Protein AF-A0A844ELM6-F1 (afdb_monomer_lite)

Foldseek 3Di:
DDDDDPALVVVLVVVVVVVVVVVVVPADQKAKEKEFLADPQLVVQLLVQLLVQCVVVLVQADPVCNVCNVVPNLVLLVDPPPSSVVSCVPGDFSLVSHDPVLVVSQVVNVVVCVVVVNDHHYDSSDDDPDPQFGRMWMFIWGQDVVQPHDTDGPDIDGDGVPPD

Radius of gyration: 16.79 Å; chains: 1; bounding box: 33×38×48 Å

Structure (mmCIF, N/CA/C/O backbone):
data_AF-A0A844ELM6-F1
#
_entry.id   AF-A0A844ELM6-F1
#
loop_
_atom_site.group_PDB
_atom_site.id
_atom_site.type_symbol
_atom_site.label_atom_id
_atom_site.label_alt_id
_atom_site.label_comp_id
_atom_site.label_asym_id
_atom_site.label_entity_id
_atom_site.label_seq_id
_atom_site.pdbx_PDB_ins_code
_atom_site.Cartn_x
_atom_site.Cartn_y
_atom_site.Cartn_z
_atom_site.occupancy
_atom_site.B_iso_or_equiv
_atom_site.auth_seq_id
_atom_site.auth_comp_id
_atom_site.auth_asym_id
_atom_site.auth_atom_id
_atom_site.pdbx_PDB_model_num
ATOM 1 N N . GLU A 1 1 ? 5.818 1.368 15.973 1.00 91.50 1 GLU A N 1
ATOM 2 C CA . GLU A 1 1 ? 6.699 0.419 15.269 1.00 91.50 1 GLU A CA 1
ATOM 3 C C . GLU A 1 1 ? 6.812 -0.878 16.032 1.00 91.50 1 GLU A C 1
ATOM 5 O O . GLU A 1 1 ? 6.956 -0.844 17.252 1.00 91.50 1 GLU A O 1
ATOM 10 N N . ALA A 1 2 ? 6.745 -1.992 15.310 1.00 94.50 2 ALA A N 1
ATOM 11 C CA . ALA A 1 2 ? 6.923 -3.329 15.852 1.00 94.50 2 ALA A CA 1
ATOM 12 C C . ALA A 1 2 ? 7.976 -4.074 15.019 1.00 94.50 2 ALA A C 1
ATOM 14 O O . ALA A 1 2 ? 7.950 -4.029 13.792 1.00 94.50 2 ALA A O 1
ATOM 15 N N . PHE A 1 3 ? 8.928 -4.725 15.690 1.00 94.00 3 PHE A N 1
ATOM 16 C CA . PHE A 1 3 ? 10.085 -5.367 15.063 1.00 94.00 3 PHE A CA 1
ATOM 17 C C . PHE A 1 3 ? 10.202 -6.830 15.493 1.00 94.00 3 PHE A C 1
ATOM 19 O O . PHE A 1 3 ? 9.781 -7.196 16.588 1.00 94.00 3 PHE A O 1
ATOM 26 N N . GLY A 1 4 ? 10.845 -7.651 14.659 1.00 90.00 4 GLY A N 1
ATOM 27 C CA . GLY A 1 4 ? 11.241 -9.016 15.024 1.00 90.00 4 GLY A CA 1
ATOM 28 C C . GLY A 1 4 ? 10.215 -10.113 14.729 1.00 90.00 4 GLY A C 1
ATOM 29 O O . GLY A 1 4 ? 10.443 -11.251 15.129 1.00 90.00 4 GLY A O 1
ATOM 30 N N . SER A 1 5 ? 9.123 -9.814 14.015 1.00 93.81 5 SER A N 1
ATOM 31 C CA . SER A 1 5 ? 8.177 -10.827 13.533 1.00 93.81 5 SER A CA 1
ATOM 32 C C . SER A 1 5 ? 7.710 -10.551 12.099 1.00 93.81 5 SER A C 1
ATOM 34 O O . SER A 1 5 ? 7.393 -9.419 11.721 1.00 93.81 5 SER A O 1
ATOM 36 N N . ASN A 1 6 ? 7.663 -11.622 11.305 1.00 94.12 6 ASN A N 1
ATOM 37 C CA . ASN A 1 6 ? 7.143 -11.624 9.937 1.00 94.12 6 ASN A CA 1
ATOM 38 C C . ASN A 1 6 ? 5.677 -12.058 9.859 1.00 94.12 6 ASN A C 1
ATOM 40 O O . ASN A 1 6 ? 5.120 -12.092 8.769 1.00 94.12 6 ASN A O 1
ATOM 44 N N . GLU A 1 7 ? 5.062 -12.373 10.997 1.00 97.00 7 GLU A N 1
ATOM 45 C CA . GLU A 1 7 ? 3.704 -12.897 11.029 1.00 97.00 7 GLU A CA 1
ATOM 46 C C . GLU A 1 7 ? 2.670 -11.797 10.711 1.00 97.00 7 GLU A C 1
ATOM 48 O O . GLU A 1 7 ? 2.785 -10.680 11.235 1.00 97.00 7 GLU A O 1
ATOM 53 N N . PRO A 1 8 ? 1.649 -12.088 9.883 1.00 98.00 8 PRO A N 1
ATOM 54 C CA . PRO A 1 8 ? 0.579 -11.148 9.525 1.00 98.00 8 PRO A CA 1
ATOM 55 C C . PRO A 1 8 ? -0.249 -10.678 10.728 1.00 98.00 8 PRO A C 1
ATOM 57 O O . PRO A 1 8 ? -0.852 -9.608 10.678 1.00 98.00 8 PRO A O 1
ATOM 60 N N . GLU A 1 9 ? -0.257 -11.435 11.825 1.00 98.25 9 GLU A N 1
ATOM 61 C CA . GLU A 1 9 ? -0.855 -11.050 13.104 1.00 98.25 9 GLU A CA 1
ATOM 62 C C . GLU A 1 9 ? -0.311 -9.711 13.611 1.00 98.25 9 GLU A C 1
ATOM 64 O O . GLU A 1 9 ? -1.079 -8.907 14.136 1.00 98.25 9 GLU A O 1
ATOM 69 N N . LEU A 1 10 ? 0.984 -9.441 13.412 1.00 98.06 10 LEU A N 1
ATOM 70 C CA . LEU A 1 10 ? 1.594 -8.181 13.834 1.00 98.06 10 LEU A CA 1
ATOM 71 C C . LEU A 1 10 ? 1.064 -6.995 13.018 1.00 98.06 10 LEU A C 1
ATOM 73 O O . LEU A 1 10 ? 0.853 -5.912 13.560 1.00 98.06 10 LEU A O 1
ATOM 77 N N . ASP A 1 11 ? 0.817 -7.202 11.722 1.00 98.38 11 ASP A N 1
ATOM 78 C CA . ASP A 1 11 ? 0.263 -6.173 10.837 1.00 98.38 11 ASP A CA 1
ATOM 79 C C . ASP A 1 11 ? -1.132 -5.772 11.334 1.00 98.38 11 ASP A C 1
ATOM 81 O O . ASP A 1 11 ? -1.448 -4.589 11.459 1.00 98.38 11 ASP A O 1
ATOM 85 N N . VAL A 1 12 ? -1.947 -6.775 11.675 1.00 98.62 12 VAL A N 1
ATOM 86 C CA . VAL A 1 12 ? -3.312 -6.587 12.174 1.00 98.62 12 VAL A CA 1
ATOM 87 C C . VAL A 1 12 ? -3.321 -5.971 13.568 1.00 98.62 12 VAL A C 1
ATOM 89 O O . VAL A 1 12 ? -4.140 -5.093 13.821 1.00 98.62 12 VAL A O 1
ATOM 92 N N . GLU A 1 13 ? -2.413 -6.375 14.458 1.00 98.38 13 GLU A N 1
ATOM 93 C CA . GLU A 1 13 ? -2.281 -5.786 15.795 1.00 98.38 13 GLU A CA 1
ATOM 94 C C . GLU A 1 13 ? -1.995 -4.279 15.715 1.00 98.38 13 GLU A C 1
ATOM 96 O O . GLU A 1 13 ? -2.660 -3.484 16.382 1.00 98.38 13 GLU A O 1
ATOM 101 N N . VAL A 1 14 ? -1.060 -3.868 14.851 1.00 98.19 14 VAL A N 1
ATOM 102 C CA . VAL A 1 14 ? -0.720 -2.449 14.656 1.00 98.19 14 VAL A CA 1
ATOM 103 C C . VAL A 1 14 ? -1.897 -1.667 14.069 1.00 98.19 14 VAL A C 1
ATOM 105 O O . VAL A 1 14 ? -2.185 -0.561 14.535 1.00 98.19 14 VAL A O 1
ATOM 108 N N . ILE A 1 15 ? -2.601 -2.236 13.086 1.00 98.50 15 ILE A N 1
ATOM 109 C CA . ILE A 1 15 ? -3.805 -1.627 12.499 1.00 98.50 15 ILE A CA 1
ATOM 110 C C . ILE A 1 15 ? -4.903 -1.467 13.558 1.00 98.50 15 ILE A C 1
ATOM 112 O O . ILE A 1 15 ? -5.459 -0.379 13.707 1.00 98.50 15 ILE A O 1
ATOM 116 N N . ALA A 1 16 ? -5.197 -2.529 14.311 1.00 98.31 16 ALA A N 1
ATOM 117 C CA . ALA A 1 16 ? -6.230 -2.535 15.341 1.00 98.31 16 ALA A CA 1
ATOM 118 C C . ALA A 1 16 ? -5.924 -1.517 16.445 1.00 98.31 16 ALA A C 1
ATOM 120 O O . ALA A 1 16 ? -6.804 -0.750 16.826 1.00 98.31 16 ALA A O 1
ATOM 121 N N . MET A 1 17 ? -4.669 -1.444 16.896 1.00 98.19 17 MET A N 1
ATOM 122 C CA . MET A 1 17 ? -4.220 -0.447 17.868 1.00 98.19 17 MET A CA 1
ATOM 123 C C . MET A 1 17 ? -4.392 0.986 17.342 1.00 98.19 17 MET A C 1
ATOM 125 O O . MET A 1 17 ? -4.823 1.863 18.088 1.00 98.19 17 MET A O 1
ATOM 129 N N . GLY A 1 18 ? -4.079 1.240 16.066 1.00 97.69 18 GLY A N 1
ATOM 130 C CA . GLY A 1 18 ? -4.280 2.552 15.445 1.00 97.69 18 GLY A CA 1
ATOM 131 C C . GLY A 1 18 ? -5.758 2.947 15.357 1.00 97.69 18 GLY A C 1
ATOM 132 O O . GLY A 1 18 ? -6.116 4.073 15.705 1.00 97.69 18 GLY A O 1
ATOM 133 N N . MET A 1 19 ? -6.615 2.012 14.939 1.00 97.50 19 MET A N 1
ATOM 134 C CA . MET A 1 19 ? -8.067 2.208 14.871 1.00 97.50 19 MET A CA 1
ATOM 135 C C . MET A 1 19 ? -8.665 2.480 16.256 1.00 97.50 19 MET A C 1
ATOM 137 O O . MET A 1 19 ? -9.373 3.473 16.427 1.00 97.50 19 MET A O 1
ATOM 141 N N . ASP A 1 20 ? -8.339 1.642 17.244 1.00 96.88 20 ASP A N 1
ATOM 142 C CA . ASP A 1 20 ? -8.828 1.764 18.622 1.00 96.88 20 ASP A CA 1
ATOM 143 C C . ASP A 1 20 ? -8.391 3.090 19.257 1.00 96.88 20 ASP A C 1
ATOM 145 O O . ASP A 1 20 ? -9.209 3.805 19.832 1.00 96.88 20 ASP A O 1
ATOM 149 N N . LEU A 1 21 ? -7.131 3.493 19.063 1.00 97.25 21 LEU A N 1
ATOM 150 C CA . LEU A 1 21 ? -6.618 4.767 19.567 1.00 97.25 21 LEU A CA 1
ATOM 151 C C . LEU A 1 21 ? -7.408 5.966 19.019 1.00 97.25 21 LEU A C 1
ATOM 153 O O . LEU A 1 21 ? -7.778 6.867 19.773 1.00 97.25 21 LEU A O 1
ATOM 157 N N . LEU A 1 22 ? -7.669 5.994 17.710 1.00 95.81 22 LEU A N 1
ATOM 158 C CA . LEU A 1 22 ? -8.409 7.090 17.077 1.00 95.81 22 LEU A CA 1
ATOM 159 C C . LEU A 1 22 ? -9.872 7.122 17.540 1.00 95.81 22 LEU A C 1
ATOM 161 O O . LEU A 1 22 ? -10.398 8.199 17.838 1.00 95.81 22 LEU A O 1
ATOM 165 N N . GLN A 1 23 ? -10.507 5.957 17.676 1.00 94.50 23 GLN A N 1
ATOM 166 C CA . GLN A 1 23 ? -11.856 5.841 18.239 1.00 94.50 23 GLN A CA 1
ATOM 167 C C . GLN A 1 23 ? -11.906 6.292 19.702 1.00 94.50 23 GLN A C 1
ATOM 169 O O . GLN A 1 23 ? -12.837 6.996 20.098 1.00 94.50 23 GLN A O 1
ATOM 174 N N . HIS A 1 24 ? -10.880 5.968 20.492 1.00 95.94 24 HIS A N 1
ATOM 175 C CA . HIS A 1 24 ? -10.758 6.397 21.884 1.00 95.94 24 HIS A CA 1
ATOM 176 C C . HIS A 1 24 ? -10.699 7.925 22.023 1.00 95.94 24 HIS A C 1
ATOM 178 O O . HIS A 1 24 ? -11.237 8.487 22.978 1.00 95.94 24 HIS A O 1
ATOM 184 N N . PHE A 1 25 ? -10.105 8.618 21.047 1.00 95.00 25 PHE A N 1
ATOM 185 C CA . PHE A 1 25 ? -10.117 10.083 20.975 1.00 95.00 25 PHE A CA 1
ATOM 186 C C . PHE A 1 25 ? -11.417 10.679 20.404 1.00 95.00 25 PHE A C 1
ATOM 188 O O . PHE A 1 25 ? -11.527 11.900 20.282 1.00 95.00 25 PHE A O 1
ATOM 195 N N . GLY A 1 26 ? -12.419 9.851 20.101 1.00 92.00 26 GLY A N 1
ATOM 196 C CA . GLY A 1 26 ? -13.757 10.280 19.694 1.00 92.00 26 GLY A CA 1
ATOM 197 C C . GLY A 1 26 ? -13.973 10.398 18.184 1.00 92.00 26 GLY A C 1
ATOM 198 O O . GLY A 1 26 ? -14.994 10.948 17.768 1.00 92.00 26 GLY A O 1
ATOM 199 N N . LEU A 1 27 ? -13.054 9.897 17.351 1.00 91.62 27 LEU A N 1
ATOM 200 C CA . LEU A 1 27 ? -13.269 9.834 15.904 1.00 91.62 27 LEU A CA 1
ATOM 201 C C . LEU A 1 27 ? -14.184 8.645 15.575 1.00 91.62 27 LEU A C 1
ATOM 203 O O . LEU A 1 27 ? -13.918 7.521 15.990 1.00 91.62 27 LEU A O 1
ATOM 207 N N . SER A 1 28 ? -15.266 8.891 14.837 1.00 82.44 28 SER A N 1
ATOM 208 C CA . SER A 1 28 ? -16.305 7.885 14.548 1.00 82.44 28 SER A CA 1
ATOM 209 C C . SER A 1 28 ? -16.400 7.508 13.068 1.00 82.44 28 SER A C 1
ATOM 211 O O . SER A 1 28 ? -16.581 6.333 12.764 1.00 82.44 28 SER A O 1
ATOM 213 N N . ASP A 1 29 ? -16.187 8.455 12.153 1.00 91.38 29 ASP A N 1
ATOM 214 C CA . ASP A 1 29 ? -16.257 8.224 10.702 1.00 91.38 29 ASP A CA 1
ATOM 215 C C . ASP A 1 29 ? -14.901 7.788 10.124 1.00 91.38 29 ASP A C 1
ATOM 217 O O . ASP A 1 29 ? -14.320 8.447 9.258 1.00 91.38 29 ASP A O 1
ATOM 221 N N . LEU A 1 30 ? -14.377 6.677 10.651 1.00 95.62 30 LEU A N 1
ATOM 222 C CA . LEU A 1 30 ? -13.109 6.090 10.221 1.00 95.62 30 LEU A CA 1
ATOM 223 C C . LEU A 1 30 ? -13.313 5.020 9.145 1.00 95.62 30 LEU A C 1
ATOM 225 O O . LEU A 1 30 ? -14.194 4.168 9.258 1.00 95.62 30 LEU A O 1
ATOM 229 N N . ARG A 1 31 ? -12.440 5.019 8.136 1.00 97.19 31 ARG A N 1
ATOM 230 C CA . ARG A 1 31 ? -12.340 3.973 7.112 1.00 97.19 31 ARG A CA 1
ATOM 231 C C . ARG A 1 31 ? -10.918 3.439 7.071 1.00 97.19 31 ARG A C 1
ATOM 233 O O . ARG A 1 31 ? -9.984 4.205 6.863 1.00 97.19 31 ARG A O 1
ATOM 240 N N . LEU A 1 32 ? -10.766 2.132 7.244 1.00 98.44 32 LEU A N 1
ATOM 241 C CA . LEU A 1 32 ? -9.505 1.444 7.001 1.00 98.44 32 LEU A CA 1
ATOM 242 C C . LEU A 1 32 ? -9.416 1.064 5.520 1.00 98.44 32 LEU A C 1
ATOM 244 O O . LEU A 1 32 ? -10.304 0.393 4.993 1.00 98.44 32 LEU A O 1
ATOM 248 N N . GLU A 1 33 ? -8.326 1.447 4.875 1.00 98.19 33 GLU A N 1
ATOM 249 C CA . GLU A 1 33 ? -7.945 0.969 3.552 1.00 98.19 33 GLU A CA 1
ATOM 250 C C . GLU A 1 33 ? -6.669 0.151 3.651 1.00 98.19 33 GLU A C 1
ATOM 252 O O . GLU A 1 33 ? -5.739 0.523 4.368 1.00 98.19 33 GLU A O 1
ATOM 257 N N . ILE A 1 34 ? -6.628 -0.977 2.947 1.00 98.19 34 ILE A N 1
ATOM 258 C CA . ILE A 1 34 ? -5.483 -1.885 2.939 1.00 98.19 34 ILE A CA 1
ATOM 259 C C . ILE A 1 34 ? -5.082 -2.247 1.512 1.00 98.19 34 ILE A C 1
ATOM 261 O O . ILE A 1 34 ? -5.909 -2.313 0.605 1.00 98.19 34 ILE A O 1
ATOM 265 N N . ASN A 1 35 ? -3.802 -2.550 1.336 1.00 96.50 35 ASN A N 1
ATOM 266 C CA . ASN A 1 35 ? -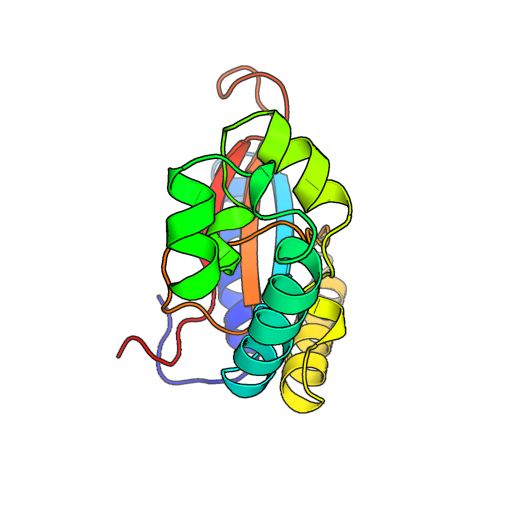3.250 -3.137 0.121 1.00 96.50 35 ASN A CA 1
ATOM 267 C C . ASN A 1 35 ? -2.047 -4.018 0.488 1.00 96.50 35 ASN A C 1
ATOM 269 O O . ASN A 1 35 ? -1.586 -4.019 1.635 1.00 96.50 35 ASN A O 1
ATOM 273 N N . SER A 1 36 ? -1.521 -4.761 -0.482 1.00 96.56 36 SER A N 1
ATOM 274 C CA . SER A 1 36 ? -0.270 -5.498 -0.341 1.00 96.56 36 SER A CA 1
ATOM 275 C C . SER A 1 36 ? 0.676 -5.163 -1.480 1.00 96.56 36 SER A C 1
ATOM 277 O O . SER A 1 36 ? 0.331 -5.321 -2.646 1.00 96.56 36 SER A O 1
ATOM 279 N N . LEU A 1 37 ? 1.904 -4.774 -1.141 1.00 94.12 37 LEU A N 1
ATOM 280 C CA . LEU A 1 37 ? 2.983 -4.619 -2.114 1.00 94.12 37 LEU A CA 1
ATOM 281 C C . LEU A 1 37 ? 3.718 -5.932 -2.405 1.00 94.12 37 LEU A C 1
ATOM 283 O O . LEU A 1 37 ? 4.663 -5.941 -3.188 1.00 94.12 37 LEU A O 1
ATOM 287 N N . GLY A 1 38 ? 3.320 -7.027 -1.751 1.00 94.88 38 GLY A N 1
ATOM 288 C CA . GLY A 1 38 ? 4.017 -8.305 -1.816 1.00 94.88 38 GLY A CA 1
ATOM 289 C C . GLY A 1 38 ? 5.486 -8.224 -1.404 1.00 94.88 38 GLY A C 1
ATOM 290 O O . GLY A 1 38 ? 5.963 -7.240 -0.833 1.00 94.88 38 GLY A O 1
ATOM 291 N N . ASP A 1 39 ? 6.211 -9.298 -1.672 1.00 94.31 39 ASP A N 1
ATOM 292 C CA . ASP A 1 39 ? 7.652 -9.363 -1.470 1.00 94.31 39 ASP A CA 1
ATOM 293 C C . ASP A 1 39 ? 8.436 -8.816 -2.678 1.00 94.31 39 ASP A C 1
ATOM 295 O O . ASP A 1 39 ? 7.883 -8.298 -3.650 1.00 94.31 39 ASP A O 1
ATOM 299 N N . LYS A 1 40 ? 9.767 -8.949 -2.638 1.00 92.56 40 LYS A N 1
ATOM 300 C CA . LYS A 1 40 ? 10.627 -8.492 -3.734 1.00 92.56 40 LYS A CA 1
ATOM 301 C C . LYS A 1 40 ? 10.276 -9.162 -5.070 1.00 92.56 40 LYS A C 1
ATOM 303 O O . LYS A 1 40 ? 10.248 -8.474 -6.083 1.00 92.56 40 LYS A O 1
ATOM 308 N N . ALA A 1 41 ? 10.010 -10.468 -5.081 1.00 94.81 41 ALA A N 1
ATOM 309 C CA . ALA A 1 41 ? 9.702 -11.191 -6.313 1.00 94.81 41 ALA A CA 1
ATOM 310 C C . ALA A 1 41 ? 8.377 -10.714 -6.930 1.00 94.81 41 ALA A C 1
ATOM 312 O O . ALA A 1 41 ? 8.313 -10.472 -8.134 1.00 94.81 41 ALA A O 1
ATOM 313 N N . SER A 1 42 ? 7.357 -10.504 -6.093 1.00 95.69 42 SER A N 1
ATOM 314 C CA . SER A 1 42 ? 6.062 -9.945 -6.501 1.00 95.69 42 SER A CA 1
ATOM 315 C C . SER A 1 42 ? 6.231 -8.535 -7.079 1.00 95.69 42 SER A C 1
ATOM 317 O O . SER A 1 42 ? 5.715 -8.224 -8.153 1.00 95.69 42 SER A O 1
ATOM 319 N N . ARG A 1 43 ? 7.038 -7.691 -6.418 1.00 91.88 43 ARG A N 1
ATOM 320 C CA . ARG A 1 43 ? 7.352 -6.334 -6.895 1.00 91.88 43 ARG A CA 1
ATOM 321 C C . ARG A 1 43 ? 8.125 -6.334 -8.207 1.00 91.88 43 ARG A C 1
ATOM 323 O O . ARG A 1 43 ? 7.839 -5.495 -9.054 1.00 91.88 43 ARG A O 1
ATOM 330 N N . ASP A 1 44 ? 9.088 -7.234 -8.385 1.00 92.94 44 ASP A N 1
ATOM 331 C CA . ASP A 1 44 ? 9.853 -7.346 -9.631 1.00 92.94 44 ASP A CA 1
ATOM 332 C C . ASP A 1 44 ? 8.933 -7.764 -10.797 1.00 92.94 44 ASP A C 1
ATOM 334 O O . ASP A 1 44 ? 9.001 -7.170 -11.874 1.00 92.94 44 ASP A O 1
ATOM 338 N N . ALA A 1 45 ? 8.030 -8.729 -10.572 1.00 96.00 45 ALA A N 1
ATOM 339 C CA . ALA A 1 45 ? 7.048 -9.161 -11.569 1.00 96.00 45 ALA A CA 1
ATOM 340 C C . ALA A 1 45 ? 6.074 -8.032 -11.941 1.00 96.00 45 ALA A C 1
ATOM 342 O O . ALA A 1 45 ? 5.867 -7.745 -13.121 1.00 96.00 45 ALA A O 1
ATOM 343 N N . TYR A 1 46 ? 5.538 -7.336 -10.938 1.00 94.38 46 TYR A N 1
ATOM 344 C CA . TYR A 1 46 ? 4.647 -6.201 -11.154 1.00 94.38 46 TYR A CA 1
ATOM 345 C C . TYR A 1 46 ? 5.348 -5.023 -11.839 1.00 94.38 46 TYR A C 1
ATOM 347 O O . TYR A 1 46 ? 4.783 -4.380 -12.721 1.00 94.38 46 TYR A O 1
ATOM 355 N N . ARG A 1 47 ? 6.611 -4.759 -11.485 1.00 93.25 47 ARG A N 1
ATOM 356 C CA . ARG A 1 47 ? 7.434 -3.733 -12.135 1.00 93.25 47 ARG A CA 1
ATOM 357 C C . ARG A 1 47 ? 7.529 -3.985 -13.637 1.00 93.25 47 ARG A C 1
ATOM 359 O O . ARG A 1 47 ? 7.386 -3.037 -14.403 1.00 93.25 47 ARG A O 1
ATOM 366 N N . GLN A 1 48 ? 7.778 -5.230 -14.045 1.00 95.62 48 GLN A N 1
ATOM 367 C CA . GLN A 1 48 ? 7.838 -5.576 -15.463 1.00 95.62 48 GLN A CA 1
ATOM 368 C C . GLN A 1 48 ? 6.481 -5.369 -16.138 1.00 95.62 48 GLN A C 1
ATOM 370 O O . GLN A 1 48 ? 6.426 -4.729 -17.179 1.00 95.62 48 GLN A O 1
ATOM 375 N N . ALA A 1 49 ? 5.389 -5.803 -15.506 1.00 95.75 49 ALA A N 1
ATOM 376 C CA . ALA A 1 49 ? 4.044 -5.602 -16.040 1.00 95.75 49 ALA A CA 1
ATOM 377 C C . ALA A 1 49 ? 3.674 -4.120 -16.218 1.00 95.75 49 ALA A C 1
ATOM 379 O O . ALA A 1 49 ? 3.056 -3.756 -17.215 1.00 95.75 49 ALA A O 1
ATOM 380 N N . LEU A 1 50 ? 4.079 -3.254 -15.283 1.00 94.25 50 LEU A N 1
ATOM 381 C CA . LEU A 1 50 ? 3.897 -1.808 -15.417 1.00 94.25 50 LEU A CA 1
ATOM 382 C C . LEU A 1 50 ? 4.712 -1.227 -16.572 1.00 94.25 50 LEU A C 1
ATOM 384 O O . LEU A 1 50 ? 4.209 -0.360 -17.278 1.00 94.25 50 LEU A O 1
ATOM 388 N N . ILE A 1 51 ? 5.951 -1.685 -16.768 1.00 95.69 51 ILE A N 1
ATOM 389 C CA . ILE A 1 51 ? 6.771 -1.259 -17.909 1.00 95.69 51 ILE A CA 1
ATOM 390 C C . ILE A 1 51 ? 6.104 -1.694 -19.214 1.00 95.69 51 ILE A C 1
ATOM 392 O O . ILE A 1 51 ? 5.870 -0.854 -20.073 1.00 95.69 51 ILE A O 1
ATOM 396 N N . ASP A 1 52 ? 5.708 -2.962 -19.320 1.00 97.19 52 ASP A N 1
ATOM 397 C CA . ASP A 1 52 ? 5.050 -3.505 -20.513 1.00 97.19 52 ASP A CA 1
ATOM 398 C C . ASP A 1 52 ? 3.732 -2.772 -20.832 1.00 97.19 52 ASP A C 1
ATOM 400 O O . ASP A 1 52 ? 3.387 -2.594 -22.001 1.00 97.19 52 ASP A O 1
ATOM 404 N N . TYR A 1 53 ? 3.005 -2.325 -19.801 1.00 96.94 53 TYR A N 1
ATOM 405 C CA . TYR A 1 53 ? 1.776 -1.540 -19.942 1.00 96.94 53 TYR A CA 1
ATOM 406 C C . TYR A 1 53 ? 2.034 -0.081 -20.353 1.00 96.94 53 TYR A C 1
ATOM 408 O O . TYR A 1 53 ? 1.308 0.455 -21.188 1.00 96.94 53 TYR A O 1
ATOM 416 N N . LEU A 1 54 ? 3.044 0.577 -19.776 1.00 96.19 54 LEU A N 1
ATOM 417 C CA . LEU A 1 54 ? 3.288 2.015 -19.953 1.00 96.19 54 LEU A CA 1
ATOM 418 C C . LEU A 1 54 ? 4.211 2.349 -21.133 1.00 96.19 54 LEU A C 1
ATOM 420 O O . LEU A 1 54 ? 4.084 3.438 -21.689 1.00 96.19 54 LEU A O 1
ATOM 424 N N . ASP A 1 55 ? 5.112 1.449 -21.536 1.00 96.38 55 ASP A N 1
ATOM 425 C CA . ASP A 1 55 ? 6.028 1.654 -22.670 1.00 96.38 55 ASP A CA 1
ATOM 426 C C . ASP A 1 55 ? 5.286 2.009 -23.979 1.00 96.38 55 ASP A C 1
ATOM 428 O O . ASP A 1 55 ? 5.707 2.948 -24.659 1.00 96.38 55 ASP A O 1
ATOM 432 N N . PRO A 1 56 ? 4.154 1.364 -24.339 1.00 97.2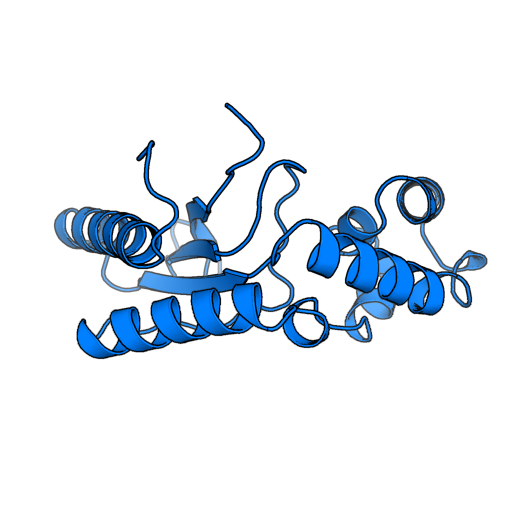5 56 PRO A N 1
ATOM 433 C CA . PRO A 1 56 ? 3.352 1.771 -25.498 1.00 97.25 56 PRO A CA 1
ATOM 434 C C . PRO A 1 56 ? 2.818 3.209 -25.425 1.00 97.25 56 PRO A C 1
ATOM 436 O O . PRO A 1 56 ? 2.579 3.822 -26.463 1.00 97.25 56 PRO A O 1
ATOM 439 N N . HIS A 1 57 ? 2.651 3.745 -24.214 1.00 96.12 57 HIS A N 1
ATOM 440 C CA . HIS A 1 57 ? 2.168 5.100 -23.941 1.00 96.12 57 HIS A CA 1
ATOM 441 C C . HIS A 1 57 ? 3.303 6.088 -23.637 1.00 96.12 57 HIS A C 1
ATOM 443 O O . HIS A 1 57 ? 3.036 7.228 -23.255 1.00 96.12 57 HIS A O 1
ATOM 449 N N . PHE A 1 58 ? 4.571 5.685 -23.797 1.00 96.38 58 PHE A N 1
ATOM 450 C CA . PHE A 1 58 ? 5.727 6.449 -23.327 1.00 96.38 58 PHE A CA 1
ATOM 451 C C . PHE A 1 58 ? 5.723 7.907 -23.786 1.00 96.38 58 PHE A C 1
ATOM 453 O O . PHE A 1 58 ? 5.994 8.806 -22.994 1.00 96.38 58 PHE A O 1
ATOM 460 N N . ASP A 1 59 ? 5.393 8.162 -25.052 1.00 97.19 59 ASP A N 1
ATOM 461 C CA . ASP A 1 59 ? 5.417 9.512 -25.613 1.00 97.19 59 ASP A CA 1
ATOM 462 C C . ASP A 1 59 ? 4.318 10.428 -25.054 1.00 97.19 59 ASP A C 1
ATOM 464 O O . ASP A 1 59 ? 4.505 11.650 -25.035 1.00 97.19 59 ASP A O 1
ATOM 468 N N . GLU A 1 60 ? 3.225 9.846 -24.555 1.00 96.31 60 GLU A N 1
ATOM 469 C CA . GLU A 1 60 ? 2.074 10.540 -23.967 1.00 96.31 60 GLU A CA 1
ATOM 470 C C . GLU A 1 60 ? 2.302 10.929 -22.499 1.00 96.31 60 GLU A C 1
ATOM 472 O O . GLU A 1 60 ? 1.664 11.868 -22.009 1.00 96.31 60 GLU A O 1
ATOM 477 N N . LEU A 1 61 ? 3.228 10.241 -21.820 1.00 96.62 61 LEU A N 1
ATOM 478 C CA . LEU A 1 61 ? 3.578 10.495 -20.425 1.00 96.62 61 LEU A CA 1
ATOM 479 C C . LEU A 1 61 ? 4.204 11.883 -20.227 1.00 96.62 61 LEU A C 1
ATOM 481 O O . LEU A 1 61 ? 4.842 12.452 -21.119 1.00 96.62 61 LEU A O 1
ATOM 485 N N . SER A 1 62 ? 4.077 12.421 -19.015 1.00 96.69 62 SER A N 1
ATOM 486 C CA . SER A 1 62 ? 4.839 13.598 -18.585 1.00 96.69 62 SER A CA 1
ATOM 487 C C . SER A 1 62 ? 6.350 13.323 -18.567 1.00 96.69 62 SER A 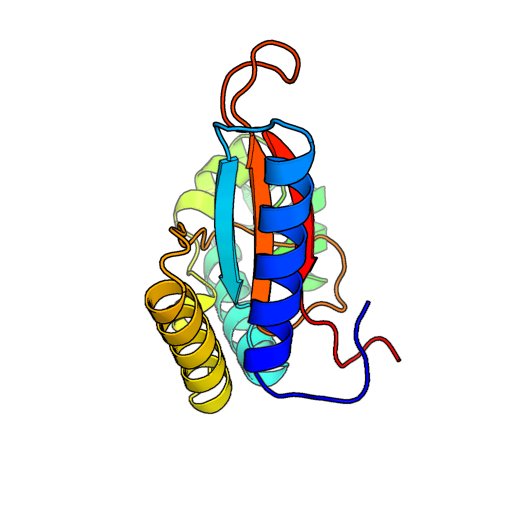C 1
ATOM 489 O O . SER A 1 62 ? 6.790 12.185 -18.396 1.00 96.69 62 SER A O 1
ATOM 491 N N . ASP A 1 63 ? 7.175 14.367 -18.699 1.00 96.12 63 ASP A N 1
ATOM 492 C CA . ASP A 1 63 ? 8.640 14.220 -18.709 1.00 96.12 63 ASP A CA 1
ATOM 493 C C . ASP A 1 63 ? 9.176 13.549 -17.431 1.00 96.12 63 ASP A C 1
ATOM 495 O O . ASP A 1 63 ? 10.121 12.763 -17.481 1.00 96.12 63 ASP A O 1
ATOM 499 N N . ASP A 1 64 ? 8.544 13.813 -16.285 1.00 94.25 64 ASP A N 1
ATOM 500 C CA . ASP A 1 64 ? 8.880 13.173 -15.012 1.00 94.25 64 ASP A CA 1
ATOM 501 C C . ASP A 1 64 ? 8.512 11.679 -15.025 1.00 94.25 64 ASP A C 1
ATOM 503 O O . ASP A 1 64 ? 9.330 10.826 -14.670 1.00 94.25 64 ASP A O 1
ATOM 507 N N . SER A 1 65 ? 7.325 11.332 -15.529 1.00 95.06 65 SER A N 1
ATOM 508 C CA . SER A 1 65 ? 6.890 9.937 -15.670 1.00 95.06 65 SER A CA 1
ATOM 509 C C . SER A 1 65 ? 7.738 9.140 -16.661 1.00 95.06 65 SER A C 1
ATOM 511 O O . SER A 1 65 ? 8.056 7.986 -16.372 1.00 95.06 65 SER A O 1
ATOM 513 N N . LYS A 1 66 ? 8.213 9.753 -17.754 1.00 96.06 66 LYS A N 1
ATOM 514 C CA . LYS A 1 66 ? 9.182 9.132 -18.680 1.00 96.06 66 LYS A CA 1
ATOM 515 C C . LYS A 1 66 ? 10.473 8.724 -17.965 1.00 96.06 66 LYS A C 1
ATOM 517 O O . LYS A 1 66 ? 10.982 7.623 -18.164 1.00 96.06 66 LYS A O 1
ATOM 522 N N . VAL A 1 67 ? 10.995 9.583 -17.084 1.00 94.44 67 VAL A N 1
ATOM 523 C CA . VAL A 1 67 ? 12.190 9.273 -16.276 1.00 94.44 67 VAL A CA 1
ATOM 524 C C . VAL A 1 67 ? 11.892 8.188 -15.236 1.00 94.44 67 VAL A C 1
ATOM 526 O O . VAL A 1 67 ? 12.714 7.295 -14.999 1.00 94.44 67 VAL A O 1
ATOM 529 N N . ARG A 1 68 ? 10.721 8.254 -14.593 1.00 92.75 68 ARG A N 1
ATOM 530 C CA . ARG A 1 68 ? 10.309 7.299 -13.556 1.00 92.75 68 ARG A CA 1
ATOM 531 C C . ARG A 1 68 ? 10.058 5.909 -14.114 1.00 92.75 68 ARG A C 1
ATOM 533 O O . ARG A 1 68 ? 10.448 4.959 -13.444 1.00 92.75 68 ARG A O 1
ATOM 540 N N . LEU A 1 69 ? 9.504 5.780 -15.316 1.00 93.56 69 LEU A N 1
ATOM 541 C CA . LEU A 1 69 ? 9.156 4.496 -15.925 1.00 93.56 69 LEU A CA 1
ATOM 542 C C . LEU A 1 69 ? 10.312 3.488 -15.865 1.00 93.56 69 LEU A C 1
ATOM 544 O O . LEU A 1 69 ? 10.166 2.382 -15.350 1.00 93.56 69 LEU A O 1
ATOM 548 N N . HIS A 1 70 ? 11.507 3.902 -16.284 1.00 87.38 70 HIS A N 1
ATOM 549 C CA . HIS A 1 70 ? 12.666 3.007 -16.298 1.00 87.38 70 HIS A CA 1
ATOM 550 C C . HIS A 1 70 ? 13.434 2.972 -14.968 1.00 87.38 70 HIS A C 1
ATOM 552 O O . HIS A 1 70 ? 14.207 2.043 -14.724 1.00 87.38 70 HIS A O 1
ATOM 558 N N . LYS A 1 71 ? 13.222 3.941 -14.067 1.00 89.00 71 LYS A N 1
ATOM 559 C CA . LYS A 1 71 ? 13.884 3.983 -12.752 1.00 89.00 71 LYS A CA 1
ATOM 560 C C . LYS A 1 71 ? 13.068 3.269 -11.677 1.00 89.00 71 LYS A C 1
ATOM 562 O O . LYS A 1 71 ? 13.555 2.318 -11.067 1.00 89.00 71 LYS A O 1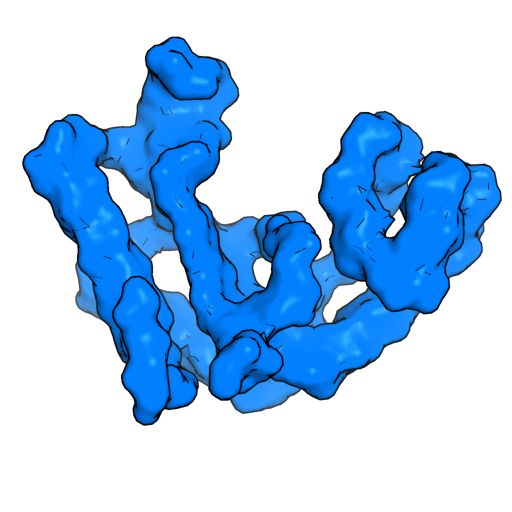
ATOM 567 N N . ASN A 1 72 ? 11.833 3.699 -11.462 1.00 87.00 72 ASN A N 1
ATOM 568 C CA . ASN A 1 72 ? 10.869 3.135 -10.527 1.00 87.00 72 ASN A CA 1
ATOM 569 C C . ASN A 1 72 ? 9.436 3.359 -11.067 1.00 87.00 72 ASN A C 1
ATOM 571 O O . ASN A 1 72 ? 8.829 4.383 -10.742 1.00 87.00 72 ASN A O 1
ATOM 575 N N . PRO A 1 73 ? 8.895 2.435 -11.885 1.00 90.12 73 PRO A N 1
ATOM 576 C CA . PRO A 1 73 ? 7.613 2.618 -12.570 1.00 90.12 73 PRO A CA 1
ATOM 577 C C . PRO A 1 73 ? 6.420 2.715 -11.614 1.00 90.12 73 PRO A C 1
ATOM 579 O O . PRO A 1 73 ? 5.417 3.324 -11.962 1.00 90.12 73 PRO A O 1
ATOM 582 N N . LEU A 1 74 ? 6.544 2.218 -10.376 1.00 87.06 74 LEU A N 1
ATOM 583 C CA . LEU A 1 74 ? 5.533 2.409 -9.327 1.00 87.06 74 LEU A CA 1
ATOM 584 C C . LEU A 1 74 ? 5.237 3.894 -9.077 1.00 87.06 74 LEU A C 1
ATOM 586 O O . LEU A 1 74 ? 4.105 4.255 -8.778 1.00 87.06 74 LEU A O 1
ATOM 590 N N . ARG A 1 75 ? 6.240 4.767 -9.242 1.00 87.31 75 ARG A N 1
ATOM 591 C CA . ARG A 1 75 ? 6.082 6.220 -9.085 1.00 87.31 75 ARG A CA 1
ATOM 592 C C . ARG A 1 75 ? 5.349 6.886 -10.243 1.00 87.31 75 ARG A C 1
ATOM 594 O O . ARG A 1 75 ? 5.084 8.077 -10.167 1.00 87.31 75 ARG A O 1
ATOM 601 N N . VAL A 1 76 ? 5.049 6.177 -11.327 1.00 91.06 76 VAL A N 1
ATOM 602 C CA . VAL A 1 76 ? 4.178 6.728 -12.375 1.00 91.06 76 VAL A CA 1
ATOM 603 C C . VAL A 1 76 ? 2.724 6.737 -11.889 1.00 91.06 76 VAL A C 1
ATOM 605 O O . VAL A 1 76 ? 1.987 7.669 -12.195 1.00 91.06 76 VAL A O 1
ATOM 608 N N . LEU A 1 77 ? 2.345 5.775 -11.037 1.00 88.69 77 LEU A N 1
ATOM 609 C CA . LEU A 1 77 ? 1.001 5.670 -10.456 1.00 88.69 77 LEU A CA 1
ATOM 610 C C . LEU A 1 77 ? 0.656 6.849 -9.528 1.00 88.69 77 LEU A C 1
ATOM 612 O O . LEU A 1 77 ? -0.509 7.199 -9.391 1.00 88.69 77 LEU A O 1
ATOM 616 N N . ASP A 1 78 ? 1.659 7.498 -8.920 1.00 86.06 78 ASP A N 1
ATOM 617 C CA . ASP A 1 78 ? 1.455 8.652 -8.029 1.00 86.06 78 ASP A CA 1
ATOM 618 C C . ASP A 1 78 ? 1.418 10.018 -8.746 1.00 86.06 78 ASP A C 1
ATOM 620 O O . ASP A 1 78 ? 1.246 11.058 -8.089 1.00 86.06 78 ASP A O 1
ATOM 624 N N . SER A 1 79 ? 1.557 10.022 -10.081 1.00 89.31 79 SER A N 1
ATOM 625 C CA . SER A 1 79 ? 1.654 11.247 -10.876 1.00 89.31 79 SER A CA 1
ATOM 626 C C . SER A 1 79 ? 0.440 12.162 -10.684 1.00 89.31 79 SER A C 1
ATOM 628 O O . SER A 1 79 ? -0.708 11.739 -10.513 1.00 89.31 79 SER A O 1
ATOM 630 N N . LYS A 1 80 ? 0.709 13.470 -10.712 1.00 89.69 80 LYS A N 1
ATOM 631 C CA . LYS A 1 80 ? -0.308 14.529 -10.654 1.00 89.69 80 LYS A CA 1
ATOM 632 C C . LYS A 1 80 ? -0.597 15.143 -12.028 1.00 89.69 80 LYS A C 1
ATOM 634 O O . LYS A 1 80 ? -1.455 16.020 -12.117 1.00 89.69 80 LYS A O 1
ATOM 639 N N . ASP A 1 81 ? 0.102 14.715 -13.088 1.00 95.19 81 ASP A N 1
ATOM 640 C CA . ASP A 1 81 ? -0.242 15.108 -14.460 1.00 95.19 81 ASP A CA 1
ATOM 641 C C . ASP A 1 81 ? -1.546 14.410 -14.866 1.00 95.19 81 ASP A C 1
ATOM 643 O O . ASP A 1 81 ? -1.694 13.199 -14.719 1.00 95.19 81 ASP A O 1
ATOM 647 N N . LYS A 1 82 ? -2.508 15.181 -15.380 1.00 94.50 82 LYS A N 1
ATOM 648 C CA . LYS A 1 82 ? -3.832 14.662 -15.744 1.00 94.50 82 LYS A CA 1
ATOM 649 C C . LYS A 1 82 ? -3.770 13.579 -16.822 1.00 94.50 82 LYS A C 1
ATOM 651 O O . LYS A 1 82 ? -4.611 12.693 -16.815 1.00 94.50 82 LYS A O 1
ATOM 656 N N . ARG A 1 83 ? -2.814 13.649 -17.753 1.00 94.44 83 ARG A N 1
ATOM 657 C CA . ARG A 1 83 ? -2.662 12.646 -18.821 1.00 94.44 83 ARG A CA 1
ATOM 658 C C . ARG A 1 83 ? -2.139 11.339 -18.252 1.00 94.44 83 ARG A C 1
ATOM 660 O O . ARG A 1 83 ? -2.722 10.298 -18.527 1.00 94.44 83 ARG A O 1
ATOM 667 N N . ASP A 1 84 ? -1.115 11.416 -17.402 1.00 94.94 84 ASP A N 1
ATOM 668 C CA . ASP A 1 84 ? -0.596 10.248 -16.688 1.00 94.94 84 ASP A CA 1
ATOM 669 C C . ASP A 1 84 ? -1.719 9.585 -15.883 1.00 94.94 84 ASP A C 1
ATOM 671 O O . ASP A 1 84 ? -1.895 8.375 -15.973 1.00 94.94 84 ASP A O 1
ATOM 675 N N . GLN A 1 85 ? -2.529 10.381 -15.173 1.00 93.19 85 GLN A N 1
ATOM 676 C CA . GLN A 1 85 ? -3.673 9.891 -14.400 1.00 93.19 85 GLN A CA 1
ATOM 677 C C . GLN A 1 85 ? -4.706 9.145 -15.251 1.00 93.19 85 GLN A C 1
ATOM 679 O O . GLN A 1 85 ? -5.234 8.136 -14.800 1.00 93.19 85 GLN A O 1
ATOM 684 N N . GLU A 1 86 ? -5.002 9.596 -16.472 1.00 94.94 86 GLU A N 1
ATOM 685 C CA . GLU A 1 86 ? -5.907 8.855 -17.360 1.00 94.94 86 GLU A CA 1
ATOM 686 C C . GLU A 1 86 ? -5.287 7.542 -17.860 1.00 94.94 86 GLU A C 1
ATOM 688 O O . GLU A 1 86 ? -5.989 6.536 -17.942 1.00 94.94 86 GLU A O 1
ATOM 693 N N . ILE A 1 87 ? -3.981 7.525 -18.144 1.00 94.50 87 ILE A N 1
ATOM 694 C CA . ILE A 1 87 ? -3.271 6.324 -18.612 1.00 94.50 87 ILE A CA 1
ATOM 695 C C . ILE A 1 87 ? -3.192 5.268 -17.501 1.00 94.50 87 ILE A C 1
ATOM 697 O O . ILE A 1 87 ? -3.469 4.090 -17.741 1.00 94.50 87 ILE A O 1
ATOM 701 N N . VAL A 1 88 ? -2.841 5.663 -16.273 1.00 92.25 88 VAL A N 1
ATOM 702 C CA . VAL A 1 88 ? -2.636 4.713 -15.164 1.00 92.25 88 VAL A CA 1
ATOM 703 C C . VAL A 1 88 ? -3.930 4.099 -14.631 1.00 92.25 88 VAL A C 1
ATOM 705 O O . VAL A 1 88 ? -3.860 3.049 -14.004 1.00 92.25 88 VAL A O 1
ATOM 708 N N . LYS A 1 89 ? -5.111 4.659 -14.934 1.00 91.12 89 LYS A N 1
ATOM 709 C CA . LYS A 1 89 ? -6.408 4.037 -14.584 1.00 91.12 89 LYS A CA 1
ATOM 710 C C . LYS A 1 89 ? -6.587 2.629 -15.156 1.00 91.12 89 LYS A C 1
ATOM 712 O O . LYS A 1 89 ? -7.366 1.850 -14.619 1.00 91.12 89 LYS A O 1
ATOM 717 N N . GLY A 1 90 ? -5.925 2.322 -16.272 1.00 90.94 90 GLY A N 1
ATOM 718 C CA . GLY A 1 90 ? -5.943 0.990 -16.881 1.00 90.94 90 GLY A CA 1
ATOM 719 C C . GLY A 1 90 ? -4.764 0.101 -16.479 1.00 90.94 90 GLY A C 1
ATOM 720 O O . GLY A 1 90 ? -4.638 -0.997 -17.018 1.00 90.94 90 GLY A O 1
ATOM 721 N N . ALA A 1 91 ? -3.884 0.569 -15.586 1.00 92.19 91 ALA A N 1
ATOM 722 C CA . ALA A 1 91 ? -2.697 -0.175 -15.194 1.00 92.19 91 ALA A CA 1
ATOM 723 C C . ALA A 1 91 ? -3.066 -1.479 -14.461 1.00 92.19 91 ALA A C 1
ATOM 725 O O . ALA A 1 91 ? -4.095 -1.541 -13.781 1.00 92.19 91 ALA A O 1
ATOM 726 N N . PRO A 1 92 ? -2.229 -2.528 -14.572 1.00 93.50 92 PRO A N 1
ATOM 727 C CA . PRO A 1 92 ? -2.403 -3.741 -13.779 1.00 93.50 92 PRO A CA 1
ATOM 728 C C . PRO A 1 92 ? -2.401 -3.430 -12.277 1.00 93.50 92 PRO A C 1
ATOM 730 O O . PRO A 1 92 ? -1.764 -2.474 -11.843 1.00 93.50 92 PRO A O 1
ATOM 733 N N . SER A 1 93 ? -3.046 -4.272 -11.467 1.00 93.25 93 SER A N 1
ATOM 734 C CA . SER A 1 93 ? -2.940 -4.183 -10.009 1.00 93.25 93 SER A CA 1
ATOM 735 C C . SER A 1 93 ? -1.777 -5.028 -9.503 1.00 93.25 93 SER A C 1
ATOM 737 O O . SER A 1 93 ? -1.594 -6.160 -9.939 1.00 93.25 93 SER A O 1
ATOM 739 N N . ILE A 1 94 ? -1.041 -4.544 -8.499 1.00 93.12 94 ILE A N 1
ATOM 740 C CA . ILE A 1 94 ? -0.010 -5.344 -7.816 1.00 93.12 94 ILE A CA 1
ATOM 741 C C . ILE A 1 94 ? -0.571 -6.628 -7.186 1.00 93.12 94 ILE A C 1
ATOM 743 O O . ILE A 1 94 ? 0.147 -7.621 -7.056 1.00 93.12 94 ILE A O 1
ATOM 747 N N . LEU A 1 95 ? -1.862 -6.629 -6.839 1.00 95.56 95 LEU A N 1
ATOM 748 C CA . LEU A 1 95 ? -2.539 -7.776 -6.241 1.00 95.56 95 LEU A CA 1
ATOM 749 C C . LEU A 1 95 ? -2.603 -8.983 -7.190 1.00 95.56 95 LEU A C 1
ATOM 751 O O . LEU A 1 95 ? -2.622 -10.120 -6.718 1.00 95.56 95 LEU A O 1
ATOM 755 N N . ASP A 1 96 ? -2.553 -8.746 -8.504 1.00 96.06 96 ASP A N 1
ATOM 756 C CA . ASP A 1 96 ? -2.537 -9.796 -9.531 1.00 96.06 96 ASP A CA 1
ATOM 757 C C . ASP A 1 96 ? -1.156 -10.462 -9.684 1.00 96.06 96 ASP A C 1
ATOM 759 O O . ASP A 1 96 ? -1.033 -11.512 -10.313 1.00 96.06 96 ASP A O 1
ATOM 763 N N . TYR A 1 97 ? -0.113 -9.870 -9.091 1.00 96.69 97 TYR A N 1
ATOM 764 C CA . TYR A 1 97 ? 1.287 -10.297 -9.218 1.00 96.69 97 TYR A CA 1
ATOM 765 C C . TYR A 1 97 ? 1.889 -10.768 -7.892 1.00 96.69 97 TYR A C 1
ATOM 767 O O . TYR A 1 97 ? 3.094 -11.017 -7.809 1.00 96.69 97 TYR A O 1
ATOM 775 N N . LEU A 1 98 ? 1.068 -10.910 -6.847 1.00 97.44 98 LEU A N 1
ATOM 776 C CA . LEU A 1 98 ? 1.505 -11.507 -5.591 1.00 97.44 98 LEU A CA 1
ATOM 777 C C . LEU A 1 98 ? 1.894 -12.966 -5.818 1.00 97.44 98 LEU A C 1
ATOM 779 O O . LEU A 1 98 ? 1.111 -13.762 -6.340 1.00 97.44 98 LEU A O 1
ATOM 783 N N . ASN A 1 99 ? 3.087 -13.341 -5.361 1.00 98.06 99 ASN A N 1
ATOM 784 C CA . ASN A 1 99 ? 3.423 -14.753 -5.248 1.00 98.06 99 ASN A CA 1
ATOM 785 C C . ASN A 1 99 ? 2.575 -15.443 -4.166 1.00 98.06 99 ASN A C 1
ATOM 787 O O . ASN A 1 99 ? 1.908 -14.798 -3.353 1.00 98.06 99 ASN A O 1
ATOM 791 N N . GLU A 1 100 ? 2.619 -16.774 -4.146 1.00 98.31 100 GLU A N 1
ATOM 792 C CA . GLU A 1 100 ? 1.796 -17.587 -3.243 1.00 98.31 100 GLU A CA 1
ATOM 793 C C . GLU A 1 100 ? 1.967 -17.215 -1.766 1.00 98.31 100 GLU A C 1
ATOM 795 O O . GLU A 1 100 ? 0.985 -17.161 -1.029 1.00 98.31 100 GLU A O 1
ATOM 800 N N . ASP A 1 101 ? 3.187 -16.916 -1.320 1.00 97.81 101 ASP A N 1
ATOM 801 C CA . ASP A 1 101 ? 3.443 -16.581 0.082 1.00 97.81 101 ASP A CA 1
ATOM 802 C C . ASP A 1 101 ? 2.928 -15.179 0.434 1.00 97.81 101 ASP A C 1
ATOM 804 O O . ASP A 1 101 ? 2.267 -14.998 1.456 1.00 97.81 101 ASP A O 1
ATOM 808 N N . SER A 1 102 ? 3.130 -14.198 -0.449 1.00 98.06 102 SER A N 1
ATOM 809 C CA . SER A 1 102 ? 2.592 -12.841 -0.284 1.00 98.06 102 SER A CA 1
ATOM 810 C C . SER A 1 102 ? 1.065 -12.823 -0.315 1.00 98.06 102 SER A C 1
ATOM 812 O O . SER A 1 102 ? 0.439 -12.070 0.435 1.00 98.06 102 SER A O 1
ATOM 814 N N . LYS A 1 103 ? 0.460 -13.668 -1.157 1.00 98.38 103 LYS A N 1
ATOM 815 C CA . LYS A 1 103 ? -0.989 -13.848 -1.225 1.00 98.38 103 LYS A CA 1
ATOM 816 C C . LYS A 1 103 ? -1.528 -14.472 0.059 1.00 98.38 103 LYS A C 1
ATOM 818 O O . LYS A 1 103 ? -2.449 -13.914 0.646 1.00 98.38 103 LYS A O 1
ATOM 823 N N . LYS A 1 104 ? -0.909 -15.551 0.554 1.00 98.62 104 LYS A N 1
ATOM 824 C CA . LYS A 1 104 ? -1.269 -16.167 1.846 1.00 98.62 104 LYS A CA 1
ATOM 825 C C . LYS A 1 1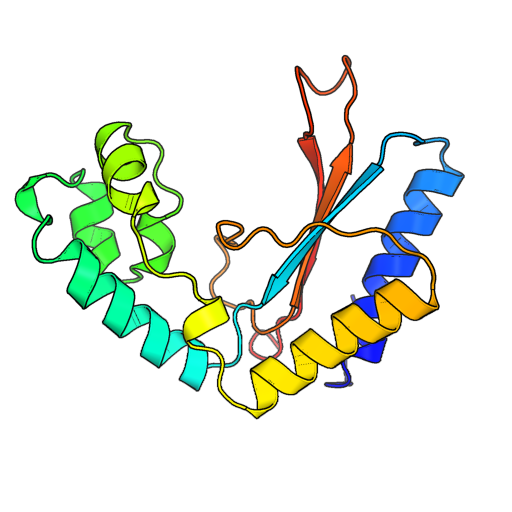04 ? -1.154 -15.182 3.006 1.00 98.62 104 LYS A C 1
ATOM 827 O O . LYS A 1 104 ? -2.041 -15.151 3.854 1.00 98.62 104 LYS A O 1
ATOM 832 N N . HIS A 1 105 ? -0.094 -14.371 3.034 1.00 98.62 105 HIS A N 1
ATOM 833 C CA . HIS A 1 105 ? 0.086 -13.325 4.044 1.00 98.62 105 HIS A CA 1
ATOM 834 C C . HIS A 1 105 ? -1.078 -12.332 4.019 1.00 98.62 105 HIS A C 1
ATOM 836 O O . HIS A 1 105 ? -1.710 -12.090 5.045 1.00 98.62 105 HIS A O 1
ATOM 842 N N . PHE A 1 106 ? -1.413 -11.800 2.841 1.00 98.56 106 PHE A N 1
ATOM 843 C CA . PHE A 1 106 ? -2.494 -10.825 2.703 1.00 98.56 106 PHE A CA 1
ATOM 844 C C . PHE A 1 106 ? -3.881 -11.432 2.971 1.00 98.56 106 PHE A C 1
ATOM 846 O O . PHE A 1 106 ? -4.718 -10.807 3.620 1.00 98.56 106 PHE A O 1
ATOM 853 N N . ASP A 1 107 ? -4.118 -12.674 2.547 1.00 98.75 107 ASP A N 1
ATOM 854 C CA . ASP A 1 107 ? -5.337 -13.423 2.870 1.00 98.75 107 ASP A CA 1
ATOM 855 C C . ASP A 1 107 ? -5.478 -13.648 4.381 1.00 98.75 107 ASP A C 1
ATOM 857 O O . ASP A 1 107 ? -6.577 -13.516 4.927 1.00 98.75 107 ASP A O 1
ATOM 861 N N . ARG A 1 108 ? -4.369 -13.907 5.085 1.00 98.75 108 ARG A N 1
ATOM 862 C CA . ARG A 1 108 ? -4.360 -14.030 6.545 1.00 98.75 108 ARG A CA 1
ATOM 863 C C . ARG A 1 108 ? -4.663 -12.701 7.239 1.00 98.75 108 ARG A C 1
ATOM 865 O O . ARG A 1 108 ? -5.455 -12.708 8.179 1.00 98.75 108 ARG A O 1
ATOM 872 N N . VAL A 1 109 ? -4.107 -11.584 6.764 1.00 98.81 109 VAL A N 1
ATOM 873 C CA . VAL A 1 109 ? -4.434 -10.234 7.269 1.00 98.81 109 VAL A CA 1
ATOM 874 C C . VAL A 1 109 ? -5.931 -9.954 7.140 1.00 98.81 109 VAL A C 1
ATOM 876 O O . VAL A 1 109 ? -6.573 -9.610 8.131 1.00 98.81 109 VAL A O 1
ATOM 879 N N . LYS A 1 110 ? -6.512 -10.179 5.954 1.00 98.81 110 LYS A N 1
ATOM 880 C CA . LYS A 1 110 ? -7.955 -10.006 5.710 1.00 98.81 110 LYS A CA 1
ATOM 881 C C . LYS A 1 110 ? -8.809 -10.856 6.652 1.00 98.81 110 LYS A C 1
ATOM 883 O O . LYS A 1 110 ? -9.692 -10.327 7.321 1.00 98.81 110 LYS A O 1
ATOM 888 N N . ALA A 1 111 ? -8.499 -12.148 6.771 1.00 98.81 111 ALA A N 1
ATOM 889 C CA . ALA A 1 111 ? -9.240 -13.065 7.639 1.00 98.81 111 ALA A CA 1
ATOM 890 C C . ALA A 1 111 ? -9.174 -12.663 9.125 1.00 98.81 111 ALA A C 1
ATOM 892 O O . ALA A 1 111 ? -10.143 -12.819 9.867 1.00 98.81 111 ALA A O 1
ATOM 893 N N . LEU A 1 112 ? -8.032 -12.142 9.575 1.00 98.81 112 LEU A N 1
ATOM 894 C CA . LEU A 1 112 ? -7.862 -11.654 10.941 1.00 98.81 112 LEU A CA 1
ATOM 895 C C . LEU A 1 112 ? -8.636 -10.350 11.186 1.00 98.81 112 LEU A C 1
ATOM 897 O O . LEU A 1 112 ? -9.318 -10.253 12.206 1.00 98.81 112 LEU A O 1
ATOM 901 N N . LEU A 1 113 ? -8.603 -9.391 10.253 1.00 98.75 113 LEU A N 1
ATOM 902 C CA . LEU A 1 113 ? -9.421 -8.171 10.327 1.00 98.75 113 LEU A CA 1
ATOM 903 C C . LEU A 1 113 ? -10.919 -8.504 10.395 1.00 98.75 113 LEU A C 1
ATOM 905 O O . LEU A 1 113 ? -11.630 -7.967 11.245 1.00 98.75 113 LEU A O 1
ATOM 909 N N . GLU A 1 114 ? -11.377 -9.456 9.576 1.00 98.56 114 GLU A N 1
ATOM 910 C CA . GLU A 1 114 ? -12.750 -9.980 9.622 1.00 98.56 114 GLU A CA 1
ATOM 911 C C . GLU A 1 114 ? -13.075 -10.599 10.986 1.00 98.56 114 GLU A C 1
ATOM 913 O O . GLU A 1 114 ? -14.123 -10.306 11.559 1.00 98.56 114 GLU A O 1
ATOM 918 N N . SER A 1 115 ? -12.162 -11.396 11.553 1.00 98.50 115 SER A N 1
ATOM 919 C CA . SER A 1 115 ? -12.357 -12.020 12.871 1.00 98.50 115 SER A CA 1
ATOM 920 C C . SER A 1 115 ? -12.474 -11.008 14.019 1.00 98.50 115 SER A C 1
ATOM 922 O O . SER A 1 115 ? -13.145 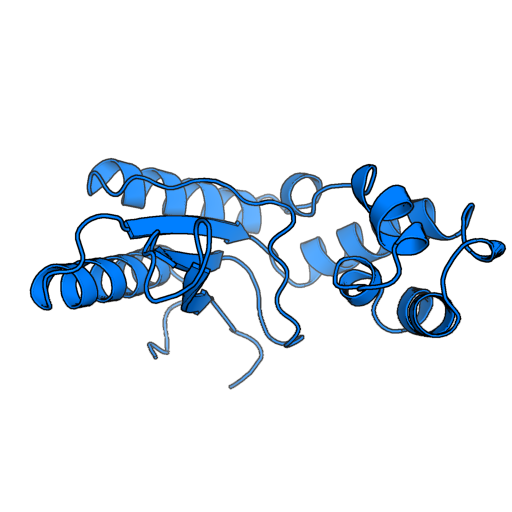-11.278 15.015 1.00 98.50 115 SER A O 1
ATOM 924 N N . LEU A 1 116 ? -11.859 -9.832 13.862 1.00 98.19 116 LEU A N 1
ATOM 925 C CA . LEU A 1 116 ? -11.935 -8.715 14.805 1.00 98.19 116 LEU A CA 1
ATOM 926 C C . LEU A 1 116 ? -13.112 -7.769 14.515 1.00 98.19 116 LEU A C 1
ATOM 928 O O . LEU A 1 116 ? -13.315 -6.815 15.262 1.00 98.19 116 LEU A O 1
ATOM 932 N N . ASN A 1 117 ? -13.907 -8.034 13.472 1.00 97.75 117 ASN A N 1
ATOM 933 C CA . ASN A 1 117 ? -14.964 -7.149 12.971 1.00 97.75 117 ASN A CA 1
ATOM 934 C C . ASN A 1 117 ? -14.455 -5.741 12.610 1.00 97.75 117 ASN A C 1
ATOM 936 O O . ASN A 1 117 ? -15.164 -4.754 12.806 1.00 97.75 117 ASN A O 1
ATOM 940 N N . ILE A 1 118 ? -13.232 -5.642 12.084 1.00 97.94 118 ILE A N 1
ATOM 941 C CA . ILE A 1 118 ? -12.667 -4.383 11.591 1.00 97.94 118 ILE A CA 1
ATOM 942 C C . ILE A 1 118 ? -12.997 -4.276 10.095 1.00 97.94 118 ILE A C 1
ATOM 944 O O . ILE A 1 118 ? -12.412 -5.014 9.296 1.00 97.94 118 ILE A O 1
ATOM 948 N N . PRO A 1 119 ? -13.933 -3.397 9.682 1.00 97.56 119 PRO A N 1
ATOM 949 C CA . PRO A 1 119 ? -14.256 -3.221 8.272 1.00 97.56 119 PRO A CA 1
ATOM 950 C C . PRO A 1 119 ? -13.075 -2.584 7.537 1.00 97.56 119 PRO A C 1
ATOM 952 O O . PRO A 1 119 ? -12.451 -1.652 8.044 1.00 97.56 119 PRO A O 1
ATOM 955 N N . TYR A 1 120 ? -12.796 -3.064 6.327 1.00 98.44 120 TYR A N 1
ATOM 956 C CA . TYR A 1 120 ? -11.735 -2.541 5.474 1.00 98.44 120 TYR A CA 1
ATOM 957 C C . TYR A 1 120 ? -12.190 -2.443 4.016 1.00 98.44 120 TYR A C 1
ATOM 959 O O . TYR A 1 120 ? -13.097 -3.154 3.579 1.00 98.44 120 TYR A O 1
ATOM 967 N N . VAL A 1 121 ? -11.525 -1.574 3.259 1.00 98.12 121 VAL A N 1
ATOM 968 C CA . VAL A 1 121 ? -11.602 -1.503 1.795 1.00 98.12 121 VAL A CA 1
ATOM 969 C C . VAL A 1 121 ? -10.241 -1.890 1.227 1.00 98.12 121 VAL A C 1
ATOM 971 O O . VAL A 1 121 ? -9.207 -1.538 1.790 1.00 98.12 121 VAL A O 1
ATOM 974 N N . ILE A 1 122 ? -10.228 -2.643 0.129 1.00 97.69 122 ILE A N 1
ATOM 975 C CA . ILE A 1 122 ? -8.993 -2.905 -0.611 1.00 97.69 122 ILE A CA 1
ATOM 976 C C . ILE A 1 122 ? -8.807 -1.765 -1.607 1.00 97.69 122 ILE A C 1
ATOM 978 O O . ILE A 1 122 ? -9.627 -1.628 -2.515 1.00 97.69 122 ILE A O 1
ATOM 982 N N . ASP A 1 123 ? -7.742 -0.984 -1.440 1.00 93.94 123 ASP A N 1
ATOM 983 C CA . ASP A 1 123 ? -7.339 0.036 -2.409 1.00 93.94 123 ASP A CA 1
ATOM 984 C C . ASP A 1 123 ? -6.105 -0.449 -3.194 1.00 93.94 123 ASP A C 1
ATOM 986 O O . ASP A 1 123 ? -4.981 -0.346 -2.697 1.00 93.94 123 ASP A O 1
ATOM 990 N N . PRO A 1 124 ? -6.276 -0.998 -4.412 1.00 88.75 124 PRO A N 1
ATOM 991 C CA . PRO A 1 124 ? -5.158 -1.463 -5.228 1.00 88.75 124 PRO A CA 1
ATOM 992 C C . PRO A 1 124 ? -4.272 -0.322 -5.751 1.00 88.75 124 PRO A C 1
ATOM 994 O O . PRO A 1 124 ? -3.126 -0.590 -6.123 1.00 88.75 124 PRO A O 1
ATOM 997 N N . GLU A 1 125 ? -4.781 0.915 -5.785 1.00 84.31 125 GLU A N 1
ATOM 998 C CA . GLU A 1 125 ? -4.050 2.107 -6.232 1.00 84.31 125 GLU A CA 1
ATOM 999 C C . GLU A 1 125 ? -3.181 2.691 -5.113 1.00 84.31 125 GLU A C 1
ATOM 1001 O O . GLU A 1 125 ? -2.237 3.438 -5.393 1.00 84.31 125 GLU A O 1
ATOM 1006 N N . MET A 1 126 ? -3.442 2.312 -3.854 1.00 88.25 126 MET A N 1
ATOM 1007 C CA . MET A 1 126 ? -2.628 2.721 -2.718 1.00 88.25 126 MET A CA 1
ATOM 1008 C C . MET A 1 126 ? -1.194 2.235 -2.912 1.00 88.25 126 MET A C 1
ATOM 1010 O O . MET A 1 126 ? -0.849 1.072 -2.683 1.00 88.25 126 MET A O 1
ATOM 1014 N N . VAL A 1 127 ? -0.334 3.177 -3.274 1.00 78.75 127 VAL A N 1
ATOM 1015 C CA . VAL A 1 127 ? 1.114 3.026 -3.303 1.00 78.75 127 VAL A CA 1
ATOM 1016 C C . VAL A 1 127 ? 1.746 3.987 -2.306 1.00 78.75 127 VAL A C 1
ATOM 1018 O O . VAL A 1 127 ? 1.220 5.056 -1.990 1.00 78.75 127 VAL A O 1
ATOM 1021 N N . ARG A 1 128 ? 2.912 3.612 -1.781 1.00 71.19 128 ARG A N 1
ATOM 1022 C CA . ARG A 1 128 ? 3.690 4.465 -0.880 1.00 71.19 128 ARG A CA 1
ATOM 1023 C C . ARG A 1 128 ? 4.966 4.914 -1.560 1.00 71.19 128 ARG A C 1
ATOM 1025 O O . ARG A 1 128 ? 5.714 4.101 -2.089 1.00 71.19 128 ARG A O 1
ATOM 1032 N N . GLY A 1 129 ? 5.251 6.213 -1.475 1.00 62.41 129 GLY A N 1
ATOM 1033 C CA . GLY A 1 129 ? 6.429 6.832 -2.093 1.00 62.41 129 GLY A CA 1
ATOM 1034 C C . GLY A 1 129 ? 7.774 6.462 -1.455 1.00 62.41 129 GLY A C 1
ATOM 1035 O O . GLY A 1 129 ? 8.800 7.017 -1.858 1.00 62.41 129 GLY A O 1
ATOM 1036 N N . LEU A 1 130 ? 7.774 5.568 -0.462 1.00 63.09 130 LEU A N 1
ATOM 1037 C CA . LEU A 1 130 ? 8.954 5.069 0.229 1.00 63.09 130 LEU A CA 1
ATOM 1038 C C . LEU A 1 130 ? 9.218 3.631 -0.220 1.00 63.09 130 LEU A C 1
ATOM 1040 O O . LEU A 1 130 ? 8.472 2.711 0.108 1.00 63.09 130 LEU A O 1
ATOM 1044 N N . ASP A 1 131 ? 10.303 3.447 -0.970 1.00 73.88 131 ASP A N 1
ATOM 1045 C CA . ASP A 1 131 ? 10.593 2.207 -1.702 1.00 73.88 131 ASP A CA 1
ATOM 1046 C C . ASP A 1 131 ? 10.862 0.985 -0.801 1.00 73.88 131 ASP A C 1
ATOM 1048 O O . ASP A 1 131 ? 11.001 -0.129 -1.311 1.00 73.88 131 ASP A O 1
ATOM 1052 N N . TYR A 1 132 ? 10.916 1.178 0.521 1.00 82.94 132 TYR A N 1
ATOM 1053 C CA . TYR A 1 132 ? 11.214 0.151 1.517 1.00 82.94 132 TYR A CA 1
ATOM 1054 C C . TYR A 1 132 ? 10.001 -0.680 1.967 1.00 82.94 132 TYR A C 1
ATOM 1056 O O . TYR A 1 132 ? 10.196 -1.697 2.634 1.00 82.94 132 TYR A O 1
ATOM 1064 N N . TYR A 1 133 ? 8.766 -0.275 1.639 1.00 90.50 133 TYR A N 1
ATOM 1065 C CA . TYR A 1 133 ? 7.575 -1.040 2.025 1.00 90.50 133 TYR A CA 1
ATOM 1066 C C . TYR A 1 133 ? 7.479 -2.373 1.266 1.00 90.50 133 TYR A C 1
ATOM 1068 O O . TYR A 1 133 ? 7.843 -2.485 0.090 1.00 90.50 133 TYR A O 1
ATOM 1076 N N . ASN A 1 134 ? 6.961 -3.390 1.944 1.00 91.94 134 ASN A N 1
ATOM 1077 C CA . ASN A 1 134 ? 6.615 -4.697 1.398 1.00 91.94 134 ASN A CA 1
ATOM 1078 C C . ASN A 1 134 ? 5.368 -5.244 2.101 1.00 91.94 134 ASN A C 1
ATOM 1080 O O . ASN A 1 134 ? 5.001 -4.776 3.172 1.00 91.94 134 ASN A O 1
ATOM 1084 N N . HIS A 1 135 ? 4.715 -6.233 1.490 1.00 95.94 135 HIS A N 1
ATOM 1085 C CA . HIS A 1 135 ? 3.470 -6.828 1.986 1.00 95.94 135 HIS A CA 1
ATOM 1086 C C . HIS A 1 135 ? 2.449 -5.749 2.400 1.00 95.94 135 HIS A C 1
ATOM 1088 O O . HIS A 1 135 ? 2.241 -4.797 1.650 1.00 95.94 135 HIS A O 1
ATOM 1094 N N . THR A 1 136 ? 1.801 -5.901 3.555 1.00 97.62 136 THR A N 1
ATOM 1095 C CA . THR A 1 136 ? 0.702 -5.055 4.021 1.00 97.62 136 THR A CA 1
ATOM 1096 C C . THR A 1 136 ? 1.087 -3.585 4.110 1.00 97.62 136 THR A C 1
ATOM 1098 O O . THR A 1 136 ? 2.043 -3.213 4.787 1.00 97.62 136 THR A O 1
ATOM 1101 N N . ILE A 1 137 ? 0.271 -2.740 3.496 1.00 96.62 137 ILE A N 1
ATOM 1102 C CA . ILE A 1 137 ? 0.243 -1.290 3.688 1.00 96.62 137 ILE A CA 1
ATOM 1103 C C . ILE A 1 137 ? -1.195 -0.878 3.988 1.00 96.62 137 ILE A C 1
ATOM 1105 O O . ILE A 1 137 ? -2.137 -1.549 3.559 1.00 96.62 137 ILE A O 1
ATOM 1109 N N . PHE A 1 138 ? -1.366 0.199 4.749 1.00 97.62 138 PHE A N 1
ATOM 1110 C CA . PHE A 1 138 ? -2.690 0.659 5.144 1.00 97.62 138 PHE A CA 1
ATOM 1111 C C . PHE A 1 138 ? -2.785 2.175 5.324 1.00 97.62 138 PHE A C 1
ATOM 1113 O O . PHE A 1 138 ? -1.794 2.877 5.578 1.00 97.62 138 PHE A O 1
ATOM 1120 N N . GLU A 1 139 ? -4.024 2.648 5.249 1.00 97.06 139 GLU A N 1
ATOM 1121 C CA . GLU A 1 139 ? -4.474 3.977 5.638 1.00 97.06 139 GLU A CA 1
ATOM 1122 C C . GLU A 1 139 ? -5.664 3.876 6.572 1.00 97.06 139 GLU A C 1
ATOM 1124 O O . GLU A 1 139 ? -6.597 3.121 6.327 1.00 97.06 139 GLU A O 1
ATOM 1129 N N . ILE A 1 140 ? -5.658 4.686 7.623 1.00 97.62 140 ILE A N 1
ATOM 1130 C CA . ILE A 1 140 ? -6.871 5.016 8.357 1.00 97.62 140 ILE A CA 1
ATOM 1131 C C . ILE A 1 140 ? -7.262 6.413 7.909 1.00 97.62 140 ILE A C 1
ATOM 1133 O O . ILE A 1 140 ? -6.532 7.389 8.122 1.00 97.62 140 ILE A O 1
ATOM 1137 N N . MET A 1 141 ? -8.411 6.490 7.260 1.00 96.25 141 MET A N 1
ATOM 1138 C CA . MET A 1 141 ? -8.976 7.714 6.733 1.00 96.25 141 MET A CA 1
ATOM 1139 C C . MET A 1 141 ? -10.125 8.181 7.613 1.00 96.25 141 MET A C 1
ATOM 1141 O O . MET A 1 141 ? -10.825 7.364 8.209 1.00 96.25 141 MET A O 1
ATOM 1145 N N . ALA A 1 142 ? -10.346 9.488 7.658 1.00 94.94 142 ALA A N 1
ATOM 1146 C CA . ALA A 1 142 ? -11.514 10.084 8.287 1.00 94.94 142 ALA A CA 1
ATOM 1147 C C . ALA A 1 142 ? -12.273 10.946 7.282 1.00 94.94 142 ALA A C 1
ATOM 1149 O O . ALA A 1 142 ? -11.655 11.690 6.518 1.00 94.94 142 ALA A O 1
ATOM 1150 N N . ASP A 1 143 ? -13.601 10.868 7.313 1.00 92.38 143 ASP A N 1
ATOM 1151 C CA . ASP A 1 143 ? -14.463 11.836 6.637 1.00 92.38 143 ASP A CA 1
ATOM 1152 C C . ASP A 1 143 ? -14.831 12.942 7.633 1.00 92.38 143 ASP A C 1
ATOM 1154 O O . ASP A 1 143 ? -15.540 12.726 8.615 1.00 92.38 143 ASP A O 1
ATOM 1158 N N . SER A 1 144 ? -14.269 14.134 7.441 1.00 85.50 144 SER A N 1
ATOM 1159 C CA . SER A 1 144 ? -14.534 15.278 8.309 1.00 85.50 144 SER A CA 1
ATOM 1160 C C . SER A 1 144 ? -14.414 16.575 7.538 1.00 85.50 144 SER A C 1
ATOM 1162 O O . SER A 1 144 ? -13.381 16.863 6.937 1.00 85.50 144 SER A O 1
ATOM 1164 N N . LYS A 1 145 ? -15.422 17.440 7.689 1.00 83.94 145 LYS A N 1
ATOM 1165 C CA . LYS A 1 145 ? -15.426 18.796 7.114 1.00 83.94 145 LYS A CA 1
ATOM 1166 C C . LYS A 1 145 ? -14.210 19.632 7.519 1.00 83.94 145 LYS A C 1
ATOM 1168 O O . LYS A 1 145 ? -13.857 20.566 6.809 1.00 83.94 145 LYS A O 1
ATOM 1173 N N . ALA A 1 146 ? -13.596 19.338 8.667 1.00 85.00 146 ALA A N 1
ATOM 1174 C CA . ALA A 1 146 ? -12.393 20.035 9.121 1.00 85.00 146 ALA A CA 1
ATOM 1175 C C . ALA A 1 146 ? -11.131 19.620 8.343 1.00 85.00 146 ALA A C 1
ATOM 1177 O O . ALA A 1 146 ? -10.161 20.373 8.326 1.00 85.00 146 ALA A O 1
ATOM 1178 N N . LEU A 1 147 ? -11.143 18.437 7.720 1.00 83.44 147 LEU A N 1
ATOM 1179 C CA . LEU A 1 147 ? -10.041 17.885 6.929 1.00 83.44 147 LEU A CA 1
ATOM 1180 C C . LEU A 1 147 ? -10.229 18.107 5.422 1.00 83.44 147 LEU A C 1
ATOM 1182 O O . LEU A 1 147 ? -9.256 18.050 4.677 1.00 83.44 147 LEU A O 1
ATOM 1186 N N . GLY A 1 148 ? -11.450 18.423 4.986 1.00 82.69 148 GLY A N 1
ATOM 1187 C CA . GLY A 1 148 ? -11.776 18.712 3.595 1.00 82.69 148 GLY A CA 1
ATOM 1188 C C . GLY A 1 148 ? -13.108 18.093 3.192 1.00 82.69 148 GLY A C 1
ATOM 1189 O O . GLY A 1 148 ? -13.965 17.825 4.034 1.00 82.69 148 GLY A O 1
ATOM 1190 N N . GLU A 1 149 ? -13.288 17.892 1.889 1.00 82.12 149 GLU A N 1
ATOM 1191 C CA . GLU A 1 149 ? -14.399 17.107 1.356 1.00 82.12 149 GLU A CA 1
ATOM 1192 C C . GLU A 1 149 ? -13.944 15.657 1.147 1.00 82.12 149 GLU A C 1
ATOM 1194 O O . GLU A 1 149 ? -12.988 15.407 0.412 1.00 82.12 149 GLU A O 1
ATOM 1199 N N . GLY A 1 150 ? -14.648 14.710 1.773 1.00 87.50 150 GLY A N 1
ATOM 1200 C CA . GLY A 1 150 ? -14.406 13.276 1.635 1.00 87.50 150 GLY A CA 1
ATOM 1201 C C . GLY A 1 150 ? -13.343 12.711 2.580 1.00 87.50 150 GLY A C 1
ATOM 1202 O O . GLY A 1 150 ? -12.826 13.379 3.478 1.00 87.50 150 GLY A O 1
ATOM 1203 N N . TYR A 1 151 ? -13.023 11.435 2.365 1.00 91.38 151 TYR A N 1
ATOM 1204 C CA . TYR A 1 151 ? -12.063 10.703 3.181 1.00 91.38 151 TYR A CA 1
ATOM 1205 C C . TYR A 1 151 ? -10.644 11.231 2.990 1.00 91.38 151 TYR A C 1
ATOM 1207 O O . TYR A 1 151 ? -10.113 11.257 1.882 1.00 91.38 151 TYR A O 1
ATOM 1215 N N . THR A 1 152 ? -10.023 11.603 4.105 1.00 92.69 152 THR A N 1
ATOM 1216 C CA . THR A 1 152 ? -8.638 12.068 4.162 1.00 92.69 152 THR A CA 1
ATOM 1217 C C . THR A 1 152 ? -7.829 11.154 5.069 1.00 92.69 152 THR A C 1
ATOM 1219 O O . THR A 1 152 ? -8.266 10.827 6.173 1.00 92.69 152 THR A O 1
ATOM 1222 N N . THR A 1 153 ? -6.640 10.755 4.628 1.00 93.50 153 THR A N 1
ATOM 1223 C CA . THR A 1 153 ? -5.695 9.960 5.419 1.00 93.50 153 THR A CA 1
ATOM 1224 C C . THR A 1 153 ? -5.295 10.707 6.694 1.00 93.50 153 THR A C 1
ATOM 1226 O O . THR A 1 153 ? -4.762 11.815 6.626 1.00 93.50 153 THR A O 1
ATOM 1229 N N . ILE A 1 154 ? -5.503 10.092 7.860 1.00 94.88 154 ILE A N 1
ATOM 1230 C CA . ILE A 1 154 ? -5.103 10.649 9.169 1.00 94.88 154 ILE A CA 1
ATOM 1231 C C . ILE A 1 154 ? -4.079 9.779 9.902 1.00 94.88 154 ILE A C 1
ATOM 1233 O O . ILE A 1 154 ? -3.376 10.257 10.790 1.00 94.88 154 ILE A O 1
ATOM 1237 N N . CYS A 1 155 ? -3.968 8.510 9.519 1.00 95.50 155 CYS A N 1
ATOM 1238 C CA . CYS A 1 155 ? -2.916 7.605 9.952 1.00 95.50 155 CYS A CA 1
ATOM 1239 C C . CYS A 1 155 ? -2.569 6.673 8.789 1.00 95.50 155 CYS A C 1
ATOM 1241 O O . CYS A 1 155 ? -3.420 6.345 7.966 1.00 95.50 155 CYS A O 1
ATOM 1243 N N . ALA A 1 156 ? -1.310 6.270 8.703 1.00 95.38 156 ALA A N 1
ATOM 1244 C CA . ALA A 1 156 ? -0.800 5.438 7.631 1.00 95.38 156 ALA A CA 1
ATOM 1245 C C . ALA A 1 156 ? 0.324 4.558 8.159 1.00 95.38 156 ALA A C 1
ATOM 1247 O O . ALA A 1 156 ? 1.082 4.968 9.040 1.00 95.38 156 ALA A O 1
ATOM 1248 N N . GLY A 1 157 ? 0.468 3.376 7.575 1.00 95.06 157 GLY A N 1
ATOM 1249 C CA . GLY A 1 157 ? 1.548 2.476 7.931 1.00 95.06 157 GLY A CA 1
ATOM 1250 C C . GLY A 1 157 ? 1.688 1.328 6.951 1.00 95.06 157 GLY A C 1
ATOM 1251 O O . GLY A 1 157 ? 1.064 1.293 5.889 1.00 95.06 157 GLY A O 1
ATOM 1252 N N . GLY A 1 158 ? 2.548 0.389 7.313 1.00 95.69 158 GLY A N 1
ATOM 1253 C CA . GLY A 1 158 ? 2.780 -0.816 6.539 1.00 95.69 158 GLY A CA 1
ATOM 1254 C C . GLY A 1 158 ? 4.042 -1.534 6.976 1.00 95.69 158 GLY A C 1
ATOM 1255 O O . GLY A 1 158 ? 4.811 -1.021 7.789 1.00 95.69 158 GLY A O 1
ATOM 1256 N N . ARG A 1 159 ? 4.253 -2.719 6.419 1.00 95.56 159 ARG A N 1
ATOM 1257 C CA . ARG A 1 159 ? 5.402 -3.571 6.697 1.00 95.56 159 ARG A CA 1
ATOM 1258 C C . ARG A 1 159 ? 6.610 -3.160 5.848 1.00 95.56 159 ARG A C 1
ATOM 1260 O O . ARG A 1 159 ? 6.478 -2.752 4.698 1.00 95.56 159 ARG A O 1
ATOM 1267 N N . TYR A 1 160 ? 7.804 -3.227 6.434 1.00 93.75 160 TYR A N 1
ATOM 1268 C CA . TYR A 1 160 ? 9.031 -2.709 5.818 1.00 93.75 160 TYR A CA 1
ATOM 1269 C C . TYR A 1 160 ? 10.267 -3.581 6.101 1.00 93.75 160 TYR A C 1
ATOM 1271 O O . TYR A 1 160 ? 11.319 -3.079 6.487 1.00 93.75 160 TYR A O 1
ATOM 1279 N N . ASN A 1 161 ? 10.184 -4.900 5.880 1.00 88.31 161 ASN A N 1
ATOM 1280 C CA . ASN A 1 161 ? 11.243 -5.849 6.295 1.00 88.31 161 ASN A CA 1
ATOM 1281 C C . ASN A 1 161 ? 12.661 -5.561 5.729 1.00 88.31 161 ASN A C 1
ATOM 1283 O O . ASN A 1 161 ? 13.608 -6.213 6.145 1.00 88.31 161 ASN A O 1
ATOM 1287 N N . GLY A 1 162 ? 12.825 -4.654 4.757 1.00 81.06 162 GLY A N 1
ATOM 1288 C CA . GLY A 1 162 ? 14.119 -4.306 4.153 1.00 81.06 162 GLY A CA 1
ATOM 1289 C C . GLY A 1 162 ? 14.789 -3.032 4.684 1.00 81.06 162 GLY A C 1
ATOM 1290 O O . GLY A 1 162 ? 15.816 -2.642 4.132 1.00 81.06 162 GLY A O 1
ATOM 1291 N N . LEU A 1 163 ? 14.207 -2.346 5.677 1.00 84.69 163 LEU A N 1
ATOM 1292 C CA . LEU A 1 163 ? 14.734 -1.067 6.178 1.00 84.69 163 LEU A CA 1
ATOM 1293 C C . LEU A 1 163 ? 15.782 -1.216 7.299 1.00 84.69 163 LEU A C 1
ATOM 1295 O O . LEU A 1 163 ? 16.641 -0.343 7.425 1.00 84.69 163 LEU A O 1
ATOM 1299 N N . VAL A 1 164 ? 15.698 -2.277 8.112 1.00 77.75 164 VAL A N 1
ATOM 1300 C CA . VAL A 1 164 ? 16.530 -2.512 9.312 1.00 77.75 164 VAL A CA 1
ATOM 1301 C C . VAL A 1 164 ? 16.978 -3.964 9.375 1.00 77.75 164 VAL A C 1
ATOM 1303 O O . VAL A 1 164 ? 16.137 -4.834 9.061 1.00 77.75 164 VAL A O 1
#

Sequence (164 aa):
EAFGSNEPELDVEVIAMGMDLLQHFGLSDLRLEINSLGDKASRDAYRQALIDYLDPHFDELSDDSKVRLHKNPLRVLDSKDKRDQEIVKGAPSILDYLNEDSKKHFDRVKALLESLNIPYVIDPEMVRGLDYYNHTIFEIMADSKALGEGYTTICAGGRYNGLV

Organism: NCBI:txid152331

Secondary structure (DSSP, 8-state):
---S---HHHHHHHHHHHHHHHHHTT--SEEEEEEE---HHHHHHHHHHHHHHHGGGGGGS-HHHHHHHHH-GGGGTT---HHHHHHHTTPPPGGGG--HHHHHHHHHHHHHHHHTT--EEE-TT---S-TT-EEEEEEEEEE-TTT-SSEEEEEEEEE-TT--

pLDDT: mean 93.39, std 6.13, range [62.41, 98.81]

InterPro domains:
  IPR004516 Histidine-tRNA ligase/ATP phosphoribosyltransferase regulatory subunit [PTHR43707] (1-164)
  IPR041715 Class II Histidinyl-tRNA synthetase (HisRS)-like catalytic core domain [PF13393] (1-163)
  IPR045864 Class II Aminoacyl-tRNA synthetase/Biotinyl protein ligase (BPL) and lipoyl protein ligase (LPL) [G3DSA:3.30.930.10] (1-164)
  IPR045864 Class II Aminoacyl-tRNA synthetase/Biotinyl protein ligase (BPL) and lipoyl protein ligase (LPL) [SSF55681] (1-164)